Protein AF-A0A2E3HQP6-F1 (afdb_monomer_lite)

Secondary structure (DSSP, 8-state):
-EEEEETTT-PBEEEE-TTSPEEE-TT--BSSHHHHHHHHHHHHHHTT--TTSTT-HHHHEEEEEHHHIIIII--EEEEE-TTT--EEEEETT--GGG-TTSHHHH--

Foldseek 3Di:
DKFKAFQPQRFGWDAQDPQLDIDGDLPDDDPDPVRVVVRLVSSQVSVPDDPPDCVRSVNGIDMDDPVCSVPPPFDWDWAAQPPPRDIDIDTSSPDQCNDSRHPNVVVD

Sequence (108 aa):
MFYIYENSSTYIIGKPDRNGVARPDHSQSYKTMSSAKAGLTRIAKASGLLQTDPNYPLYRYSICEAEKFHNNIEKSVKKKNIMNGKEFMEKVNTPYYCSPSSETYWSM

pLDDT: mean 92.9, std 3.97, range [65.62, 97.38]

Structure (mmCIF, N/CA/C/O backbone):
data_AF-A0A2E3HQP6-F1
#
_entry.id   AF-A0A2E3HQP6-F1
#
loop_
_atom_site.group_PDB
_atom_site.id
_atom_site.type_symbol
_atom_site.label_atom_id
_atom_site.label_alt_id
_atom_site.label_comp_id
_atom_site.label_asym_id
_atom_site.label_entity_id
_atom_site.label_seq_id
_atom_site.pdbx_PDB_ins_code
_atom_site.Cartn_x
_atom_site.Cartn_y
_atom_site.Cartn_z
_atom_site.occupancy
_atom_site.B_iso_or_equiv
_atom_site.auth_seq_id
_atom_site.auth_comp_id
_atom_site.auth_asym_id
_atom_site.auth_atom_id
_atom_site.pdbx_PDB_model_num
ATOM 1 N N . MET A 1 1 ? 13.865 -4.566 3.014 1.00 93.25 1 MET A N 1
ATOM 2 C CA . MET A 1 1 ? 12.615 -4.956 2.320 1.00 93.25 1 MET A CA 1
ATOM 3 C C . MET A 1 1 ? 12.019 -3.707 1.682 1.00 93.25 1 MET A C 1
ATOM 5 O O . MET A 1 1 ? 12.228 -2.625 2.217 1.00 93.25 1 MET A O 1
ATOM 9 N N . PHE A 1 2 ? 11.310 -3.844 0.567 1.00 96.94 2 PHE A N 1
ATOM 10 C CA . PHE A 1 2 ? 10.739 -2.758 -0.223 1.00 96.94 2 PHE A CA 1
ATOM 11 C C . PHE A 1 2 ? 9.252 -3.006 -0.473 1.00 96.94 2 PHE A C 1
ATOM 13 O O . PHE A 1 2 ? 8.851 -4.147 -0.716 1.00 96.94 2 PHE A O 1
ATOM 20 N N . TYR A 1 3 ? 8.472 -1.932 -0.483 1.00 96.88 3 TYR A N 1
ATOM 21 C CA . TYR A 1 3 ? 7.064 -1.936 -0.861 1.00 96.88 3 TYR A CA 1
ATOM 22 C C . TYR A 1 3 ? 6.869 -1.221 -2.188 1.00 96.88 3 TYR A C 1
ATOM 24 O O . TYR A 1 3 ? 7.550 -0.236 -2.476 1.00 96.88 3 TYR A O 1
ATOM 32 N N . ILE A 1 4 ? 5.917 -1.717 -2.974 1.00 96.94 4 ILE A N 1
ATOM 33 C CA . ILE A 1 4 ? 5.274 -0.939 -4.030 1.00 96.94 4 ILE A CA 1
ATOM 34 C C . ILE A 1 4 ? 4.007 -0.381 -3.396 1.00 96.94 4 ILE A C 1
ATOM 36 O O . ILE A 1 4 ? 3.228 -1.153 -2.845 1.00 96.94 4 ILE A O 1
ATOM 40 N N . TYR A 1 5 ? 3.808 0.929 -3.443 1.00 96.44 5 TYR A N 1
ATOM 41 C CA . TYR A 1 5 ? 2.640 1.568 -2.843 1.00 96.44 5 TYR A CA 1
ATOM 42 C C . TYR A 1 5 ? 2.025 2.593 -3.790 1.00 96.44 5 TYR A C 1
ATOM 44 O O . TYR A 1 5 ? 2.684 3.102 -4.696 1.00 96.44 5 TYR A O 1
ATOM 52 N N . GLU A 1 6 ? 0.750 2.895 -3.582 1.00 95.88 6 GLU A N 1
ATOM 53 C CA . GLU A 1 6 ? 0.036 3.933 -4.322 1.00 95.88 6 GLU A CA 1
ATOM 54 C C . GLU A 1 6 ? 0.316 5.330 -3.769 1.00 95.88 6 GLU A C 1
ATOM 56 O O . GLU A 1 6 ? 0.173 5.580 -2.575 1.00 95.88 6 GLU A O 1
ATOM 61 N N . ASN A 1 7 ? 0.667 6.264 -4.656 1.00 94.00 7 ASN A N 1
ATOM 62 C CA . ASN A 1 7 ? 1.083 7.616 -4.280 1.00 94.00 7 ASN A CA 1
ATOM 63 C C . ASN A 1 7 ? -0.015 8.409 -3.550 1.00 94.00 7 ASN A C 1
ATOM 65 O O . ASN A 1 7 ? 0.277 9.179 -2.638 1.00 94.00 7 ASN A O 1
ATOM 69 N N . SER A 1 8 ? -1.281 8.224 -3.932 1.00 92.81 8 SER A N 1
ATOM 70 C CA . SER A 1 8 ? -2.412 8.963 -3.365 1.00 92.81 8 SER A CA 1
ATOM 71 C C . SER A 1 8 ? -2.885 8.389 -2.028 1.00 92.81 8 SER A C 1
ATOM 73 O O . SER A 1 8 ? -3.053 9.136 -1.063 1.00 92.81 8 SER A O 1
ATOM 75 N N . SER A 1 9 ? -3.106 7.079 -1.946 1.00 92.56 9 SER A N 1
ATOM 76 C CA . SER A 1 9 ? -3.704 6.413 -0.782 1.00 92.56 9 SER A CA 1
ATOM 77 C C . SER A 1 9 ? -2.676 5.876 0.213 1.00 92.56 9 SER A C 1
ATOM 79 O O . SER A 1 9 ? -2.997 5.701 1.385 1.00 92.56 9 SER A O 1
ATOM 81 N N . THR A 1 10 ? -1.437 5.646 -0.229 1.00 95.81 10 THR A N 1
ATOM 82 C CA . THR A 1 10 ? -0.383 4.924 0.501 1.00 95.81 10 THR A CA 1
ATOM 83 C C . THR A 1 10 ? -0.733 3.470 0.827 1.00 95.81 10 THR A C 1
ATOM 85 O O . THR A 1 10 ? -0.152 2.883 1.735 1.00 95.81 10 THR A O 1
ATOM 88 N N . TYR A 1 11 ? -1.648 2.859 0.066 1.00 96.19 11 TYR A N 1
ATOM 89 C CA . TYR A 1 11 ? -1.853 1.414 0.128 1.00 96.19 11 TYR A CA 1
ATOM 90 C C . TYR A 1 11 ? -0.651 0.667 -0.446 1.00 96.19 11 TYR A C 1
ATOM 92 O O . TYR A 1 11 ? -0.176 1.006 -1.532 1.00 96.19 11 TYR A O 1
ATOM 100 N N . ILE A 1 12 ? -0.195 -0.371 0.254 1.00 96.62 12 ILE A N 1
ATOM 101 C CA . ILE A 1 12 ? 0.766 -1.341 -0.281 1.00 96.62 12 ILE A CA 1
ATOM 102 C C . ILE A 1 12 ? 0.051 -2.165 -1.353 1.00 96.62 12 ILE A C 1
ATOM 104 O O . ILE A 1 12 ? -1.061 -2.643 -1.142 1.00 96.62 12 ILE A O 1
ATOM 108 N N . ILE A 1 13 ? 0.670 -2.300 -2.523 1.00 96.31 13 ILE A N 1
ATOM 109 C CA . ILE A 1 13 ? 0.073 -2.924 -3.702 1.00 96.31 13 ILE A CA 1
ATOM 110 C C . ILE A 1 13 ? 0.626 -4.333 -3.906 1.00 96.31 13 ILE A C 1
ATOM 112 O O . ILE A 1 13 ? 1.838 -4.563 -3.962 1.00 96.31 13 ILE A O 1
ATOM 116 N N . GLY A 1 14 ? -0.308 -5.267 -4.060 1.00 95.12 14 GLY A N 1
ATOM 117 C CA . GLY A 1 14 ? -0.075 -6.674 -4.322 1.00 95.12 14 GLY A CA 1
ATOM 118 C C . GLY A 1 14 ? 0.380 -6.979 -5.748 1.00 95.12 14 GLY A C 1
ATOM 119 O O . GLY A 1 14 ? 0.604 -6.109 -6.594 1.00 95.12 14 GLY A O 1
ATOM 120 N N . LYS A 1 15 ? 0.507 -8.275 -6.030 1.00 94.12 15 LYS A N 1
ATOM 121 C CA . LYS A 1 15 ? 0.743 -8.772 -7.391 1.00 94.12 15 LYS A CA 1
ATOM 122 C C . LYS A 1 15 ? -0.535 -8.619 -8.233 1.00 94.12 15 LYS A C 1
ATOM 124 O O . LYS A 1 15 ? -1.629 -8.670 -7.672 1.00 94.12 15 LYS A O 1
ATOM 129 N N . PRO A 1 16 ? -0.417 -8.452 -9.562 1.00 93.81 16 PRO A N 1
ATOM 130 C CA . PRO A 1 16 ? -1.586 -8.456 -10.428 1.00 93.81 16 PRO A CA 1
ATOM 131 C C . PRO A 1 16 ? -2.258 -9.834 -10.402 1.00 93.81 16 PRO A C 1
ATOM 133 O O . PRO A 1 16 ? -1.576 -10.863 -10.385 1.00 93.81 16 PRO A O 1
ATOM 136 N N . ASP A 1 17 ? -3.589 -9.842 -10.391 1.00 90.06 17 ASP A N 1
ATOM 137 C CA . ASP A 1 17 ? -4.387 -11.058 -10.525 1.00 90.06 17 ASP A CA 1
ATOM 138 C C . ASP A 1 17 ? -4.393 -11.588 -11.976 1.00 90.06 17 ASP A C 1
ATOM 140 O O . ASP A 1 17 ? -3.756 -11.033 -12.876 1.00 90.06 17 ASP A O 1
ATOM 144 N N . ARG A 1 18 ? -5.130 -12.680 -12.222 1.00 85.00 18 ARG A N 1
ATOM 145 C CA . ARG A 1 18 ? -5.293 -13.263 -13.568 1.00 85.00 18 ARG A CA 1
ATOM 146 C C . ARG A 1 18 ? -5.914 -12.283 -14.575 1.00 85.00 1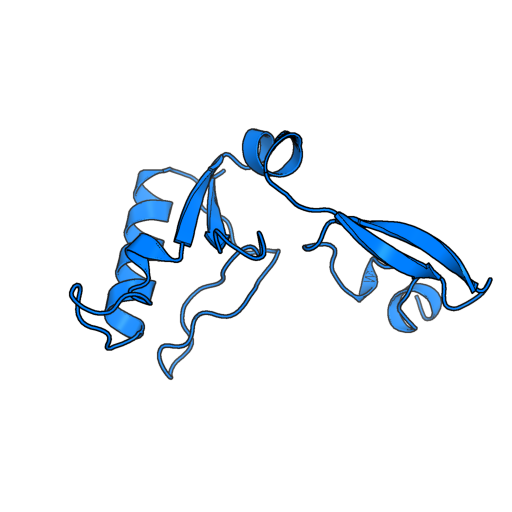8 ARG A C 1
ATOM 148 O O . ARG A 1 18 ? -5.671 -12.424 -15.768 1.00 85.00 18 ARG A O 1
ATOM 155 N N . ASN A 1 19 ? -6.687 -11.311 -14.097 1.00 85.31 19 ASN A N 1
ATOM 156 C CA . ASN A 1 19 ? -7.334 -10.283 -14.909 1.00 85.31 19 ASN A CA 1
ATOM 157 C C . ASN A 1 19 ? -6.449 -9.034 -15.072 1.00 85.31 19 ASN A C 1
ATOM 159 O O . ASN A 1 19 ? -6.881 -8.049 -15.662 1.00 85.31 19 ASN A O 1
ATOM 163 N N . GLY A 1 20 ? -5.224 -9.066 -14.544 1.00 82.94 20 GLY A N 1
ATOM 164 C CA . GLY A 1 20 ? -4.250 -7.989 -14.634 1.00 82.94 20 GLY A CA 1
ATOM 165 C C . GLY A 1 20 ? -4.437 -6.859 -13.619 1.00 82.94 20 GLY A C 1
ATOM 166 O O . GLY A 1 20 ? -3.750 -5.841 -13.697 1.00 82.94 20 GLY A O 1
ATOM 167 N N . VAL A 1 21 ? -5.323 -7.029 -12.635 1.00 87.50 21 VAL A N 1
ATOM 168 C CA . VAL A 1 21 ? -5.632 -6.003 -11.633 1.00 87.50 21 VAL A CA 1
ATOM 169 C C . VAL A 1 21 ? -4.752 -6.190 -10.400 1.00 87.50 21 VAL A C 1
ATOM 171 O O . VAL A 1 21 ? -4.799 -7.227 -9.739 1.00 87.50 21 VAL A O 1
ATOM 174 N N . ALA A 1 22 ? -3.963 -5.170 -10.057 1.00 92.12 22 ALA A N 1
ATOM 175 C CA . ALA A 1 22 ? -3.198 -5.134 -8.813 1.00 92.12 22 ALA A CA 1
ATOM 176 C C . ALA A 1 22 ? -4.044 -4.523 -7.684 1.00 92.12 22 ALA A C 1
ATOM 178 O O . ALA A 1 22 ? -4.467 -3.369 -7.765 1.00 92.12 22 ALA A O 1
ATOM 179 N N . ARG A 1 23 ? -4.308 -5.312 -6.639 1.00 92.62 23 ARG A N 1
ATOM 180 C CA . ARG A 1 23 ? -5.113 -4.910 -5.474 1.00 92.62 23 ARG A CA 1
ATOM 181 C C . ARG A 1 23 ? -4.230 -4.524 -4.283 1.00 92.62 23 ARG A C 1
ATOM 183 O O . ARG A 1 23 ? -3.096 -4.998 -4.216 1.00 92.62 23 ARG A O 1
ATOM 190 N N . PRO A 1 24 ? -4.728 -3.701 -3.342 1.00 94.88 24 PRO A N 1
ATOM 191 C CA . PRO A 1 24 ? -4.058 -3.488 -2.065 1.00 94.88 24 PRO A CA 1
ATOM 192 C C . PRO A 1 24 ? -3.812 -4.808 -1.326 1.00 94.88 24 PRO A C 1
ATOM 194 O O . PRO A 1 24 ? -4.726 -5.616 -1.181 1.00 94.88 24 PRO A O 1
ATOM 197 N N . ASP A 1 25 ? -2.583 -5.012 -0.868 1.00 94.69 25 ASP A N 1
ATOM 198 C CA . ASP A 1 25 ? -2.151 -6.175 -0.095 1.00 94.69 25 ASP A CA 1
ATOM 199 C C . ASP A 1 25 ? -1.047 -5.735 0.872 1.00 94.69 25 ASP A C 1
ATOM 201 O O . ASP A 1 25 ? 0.086 -5.476 0.467 1.00 94.69 25 ASP A O 1
ATOM 205 N N . HIS A 1 26 ? -1.382 -5.654 2.162 1.00 91.62 26 HIS A N 1
ATOM 206 C CA . HIS A 1 26 ? -0.464 -5.202 3.210 1.00 91.62 26 HIS A CA 1
ATOM 207 C C . HIS A 1 26 ? 0.728 -6.151 3.425 1.00 91.62 26 HIS A C 1
ATOM 209 O O . HIS A 1 26 ? 1.714 -5.767 4.051 1.00 91.62 26 HIS A O 1
ATOM 215 N N . SER A 1 27 ? 0.633 -7.401 2.959 1.00 92.38 27 SER A N 1
ATOM 216 C CA . SER A 1 27 ? 1.646 -8.436 3.182 1.00 92.38 27 SER A CA 1
ATOM 217 C C . SER A 1 27 ? 2.705 -8.477 2.079 1.00 92.38 27 SER A C 1
ATO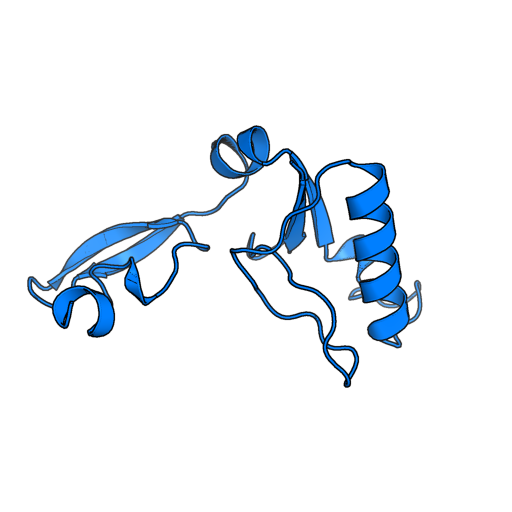M 219 O O . SER A 1 27 ? 3.811 -8.995 2.278 1.00 92.38 27 SER A O 1
ATOM 221 N N . GLN A 1 28 ? 2.394 -7.914 0.908 1.00 95.31 28 GLN A N 1
ATOM 222 C CA . GLN A 1 28 ? 3.261 -8.011 -0.252 1.00 95.31 28 GLN A CA 1
ATOM 223 C C . GLN A 1 28 ? 4.515 -7.158 -0.068 1.00 95.31 28 GLN A C 1
ATOM 225 O O . GLN A 1 28 ? 4.461 -5.936 0.033 1.00 95.31 28 GLN A O 1
ATOM 230 N N . SER A 1 29 ? 5.677 -7.805 -0.113 1.00 96.06 29 SER A N 1
ATOM 231 C CA . SER A 1 29 ? 6.965 -7.139 0.054 1.00 96.06 29 SER A CA 1
ATOM 232 C C . SER A 1 29 ? 8.050 -7.741 -0.840 1.00 96.06 29 SER A C 1
ATOM 234 O O . SER A 1 29 ? 7.928 -8.852 -1.364 1.00 96.06 29 SER A O 1
ATOM 236 N N . TYR A 1 30 ? 9.116 -6.974 -1.062 1.00 96.81 30 TYR A N 1
ATOM 237 C CA . TYR A 1 30 ? 10.221 -7.329 -1.948 1.00 96.81 30 TYR A CA 1
ATOM 238 C C . TYR A 1 30 ? 11.556 -7.239 -1.212 1.00 96.81 30 TYR A C 1
ATOM 240 O O . TYR A 1 30 ? 11.853 -6.245 -0.553 1.00 96.81 30 TYR A O 1
ATOM 248 N N . LYS A 1 31 ? 12.414 -8.255 -1.339 1.00 96.31 31 LYS A N 1
ATOM 249 C CA . LYS A 1 31 ? 13.690 -8.284 -0.604 1.00 96.31 31 LYS A CA 1
ATOM 250 C C . LYS A 1 31 ? 14.649 -7.182 -1.061 1.00 96.31 31 LYS A C 1
ATOM 252 O O . LYS A 1 31 ? 15.308 -6.565 -0.228 1.00 96.31 31 LYS A O 1
ATOM 257 N N . THR A 1 32 ? 14.692 -6.911 -2.367 1.00 97.38 32 THR A N 1
ATOM 258 C CA . THR A 1 32 ? 15.626 -5.959 -2.992 1.00 97.38 32 THR A CA 1
ATOM 259 C C . THR A 1 32 ? 14.907 -4.942 -3.878 1.00 97.38 32 THR A C 1
ATOM 261 O O . THR A 1 32 ? 13.848 -5.237 -4.440 1.00 97.38 32 THR A O 1
ATOM 264 N N . MET A 1 33 ? 15.522 -3.773 -4.085 1.00 96.50 33 MET A N 1
ATOM 265 C CA . MET A 1 33 ? 14.994 -2.738 -4.983 1.00 96.50 33 MET A CA 1
ATOM 266 C C . MET A 1 33 ? 14.791 -3.269 -6.410 1.00 96.50 33 MET A C 1
ATOM 268 O O . MET A 1 33 ? 13.774 -2.987 -7.041 1.00 96.50 33 MET A O 1
ATOM 272 N N . SER A 1 34 ? 15.720 -4.090 -6.910 1.00 96.81 34 SER A N 1
ATOM 273 C CA . SER A 1 34 ? 15.621 -4.705 -8.239 1.00 96.81 34 SER A CA 1
ATOM 274 C C . SER A 1 34 ? 14.396 -5.612 -8.361 1.00 96.81 34 SER A C 1
ATOM 276 O O . SER A 1 34 ? 13.681 -5.553 -9.361 1.00 96.81 34 SER A O 1
ATOM 278 N N . SER A 1 35 ? 14.096 -6.402 -7.322 1.00 96.56 35 SER A N 1
ATOM 279 C CA . SER A 1 35 ? 12.896 -7.245 -7.307 1.00 96.56 35 SER A CA 1
ATOM 280 C C . SER A 1 35 ? 11.600 -6.425 -7.266 1.00 96.56 35 SER A C 1
ATOM 282 O O . SER A 1 35 ? 10.643 -6.777 -7.956 1.00 96.56 35 SER A O 1
ATOM 284 N N . ALA A 1 36 ? 11.590 -5.293 -6.554 1.00 96.62 36 ALA A N 1
ATOM 285 C CA . ALA A 1 36 ? 10.454 -4.373 -6.534 1.00 96.62 36 ALA A CA 1
ATOM 286 C C . ALA A 1 36 ? 10.228 -3.704 -7.902 1.00 96.62 36 ALA A C 1
ATOM 288 O O . ALA A 1 36 ? 9.102 -3.679 -8.393 1.00 96.62 36 ALA A O 1
ATOM 289 N N . LYS A 1 37 ? 11.293 -3.243 -8.577 1.00 96.50 37 LYS A N 1
ATOM 290 C CA . LYS A 1 37 ? 11.209 -2.685 -9.944 1.00 96.50 37 LYS A CA 1
ATOM 291 C C . LYS A 1 37 ? 10.644 -3.701 -10.940 1.00 96.50 37 LYS A C 1
ATOM 293 O O . LYS A 1 37 ? 9.785 -3.365 -11.758 1.00 96.50 37 LYS A O 1
ATOM 298 N N . ALA A 1 38 ? 11.083 -4.957 -10.846 1.00 96.25 38 ALA A N 1
ATOM 299 C CA . ALA A 1 38 ? 10.535 -6.041 -11.656 1.00 96.25 38 ALA A CA 1
ATOM 300 C C . ALA A 1 38 ? 9.049 -6.298 -11.344 1.00 96.25 38 ALA A C 1
ATOM 302 O O . ALA A 1 38 ? 8.257 -6.497 -12.264 1.00 96.25 38 ALA A O 1
ATOM 303 N N . GLY A 1 39 ? 8.654 -6.247 -10.067 1.00 95.62 39 GLY A N 1
ATOM 304 C CA . GLY A 1 39 ? 7.253 -6.316 -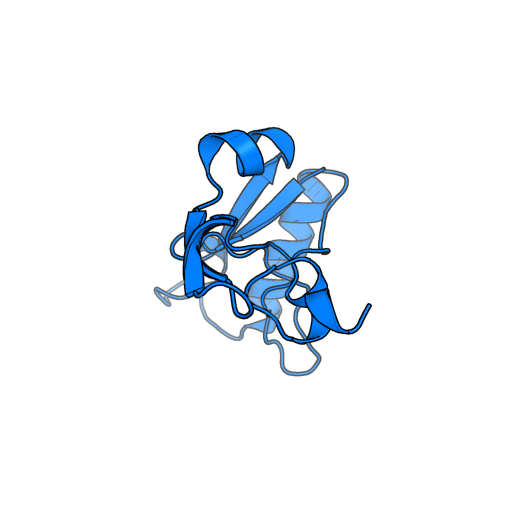9.641 1.00 95.62 39 GLY A CA 1
ATOM 305 C C . GLY A 1 39 ? 6.395 -5.211 -10.259 1.00 95.62 39 GLY A C 1
ATOM 306 O O . GLY A 1 39 ? 5.380 -5.507 -10.884 1.00 95.62 39 GLY A O 1
ATOM 307 N N . LEU A 1 40 ? 6.851 -3.958 -10.188 1.00 95.56 40 LEU A N 1
ATOM 308 C CA . LEU A 1 40 ? 6.159 -2.811 -10.785 1.00 95.56 40 LEU A CA 1
ATOM 309 C C . LEU A 1 40 ? 6.027 -2.949 -12.307 1.00 95.56 40 LEU A C 1
ATOM 311 O O . LEU A 1 40 ? 4.973 -2.674 -12.872 1.00 95.56 40 LEU A O 1
ATOM 315 N N . THR A 1 41 ? 7.065 -3.461 -12.970 1.00 94.75 41 THR A N 1
ATOM 316 C CA . THR A 1 41 ? 7.027 -3.734 -14.415 1.00 94.75 41 THR A CA 1
ATOM 317 C C . THR A 1 41 ? 5.973 -4.789 -14.766 1.00 94.75 41 THR A C 1
ATOM 319 O O . THR A 1 41 ? 5.310 -4.677 -15.795 1.00 94.75 41 THR A O 1
ATOM 322 N N . ARG A 1 42 ? 5.781 -5.814 -13.922 1.00 94.12 42 ARG A N 1
ATOM 323 C CA . ARG A 1 42 ? 4.711 -6.807 -14.120 1.00 94.12 42 ARG A CA 1
ATOM 324 C C . ARG A 1 42 ? 3.332 -6.179 -13.963 1.00 94.12 42 ARG A C 1
ATOM 326 O O . ARG A 1 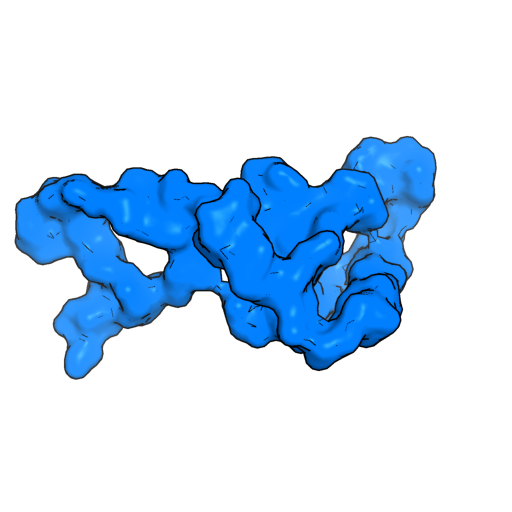42 ? 2.471 -6.470 -14.779 1.00 94.12 42 ARG A O 1
ATOM 333 N N . ILE A 1 43 ? 3.147 -5.299 -12.976 1.00 94.06 43 ILE A N 1
ATOM 334 C CA . ILE A 1 43 ? 1.892 -4.555 -12.788 1.00 94.06 43 ILE A CA 1
ATOM 335 C C . ILE A 1 43 ? 1.596 -3.687 -14.021 1.00 94.06 43 ILE A C 1
ATOM 337 O O . ILE A 1 43 ? 0.489 -3.729 -14.539 1.00 94.06 43 ILE A O 1
ATOM 341 N N . ALA A 1 44 ? 2.595 -2.969 -14.542 1.00 92.88 44 ALA A N 1
ATOM 342 C CA . ALA A 1 44 ? 2.458 -2.154 -15.751 1.00 92.88 44 ALA A CA 1
ATOM 343 C C . ALA A 1 44 ? 2.086 -2.957 -17.003 1.00 92.88 44 ALA A C 1
ATOM 345 O O . ALA A 1 44 ? 1.233 -2.542 -17.777 1.00 92.88 44 ALA A O 1
ATOM 346 N N . LYS A 1 45 ? 2.697 -4.130 -17.200 1.00 92.06 45 LYS A N 1
ATOM 347 C CA . LYS A 1 45 ? 2.340 -5.017 -18.320 1.00 92.06 45 LYS A CA 1
ATOM 348 C C . LYS A 1 45 ? 0.938 -5.599 -18.166 1.00 92.06 45 LYS A C 1
ATOM 350 O O . LYS A 1 45 ? 0.231 -5.763 -19.152 1.00 92.06 45 LYS A O 1
ATOM 355 N N . ALA A 1 46 ? 0.562 -5.921 -16.934 1.00 91.38 46 ALA A N 1
ATOM 356 C CA . ALA A 1 46 ? -0.726 -6.505 -16.604 1.00 91.38 46 ALA A CA 1
ATOM 357 C C . ALA A 1 46 ? -1.882 -5.500 -16.726 1.00 91.38 46 ALA A C 1
ATOM 359 O O . ALA A 1 46 ? -2.991 -5.905 -17.053 1.00 91.38 46 ALA A O 1
ATOM 360 N N . SER A 1 47 ? -1.630 -4.203 -16.509 1.00 88.38 47 SER A N 1
ATOM 361 C CA . SER A 1 47 ? -2.685 -3.185 -16.522 1.00 88.38 47 SER A CA 1
ATOM 362 C C . SER A 1 47 ? -3.264 -2.898 -17.908 1.00 88.38 47 SER A C 1
ATOM 364 O O . SER A 1 47 ? -4.316 -2.275 -17.986 1.00 88.38 47 SER A O 1
ATOM 366 N N . GLY A 1 48 ? -2.577 -3.285 -18.991 1.00 87.56 48 GLY A N 1
ATOM 367 C CA . GLY A 1 48 ? -3.030 -3.030 -20.366 1.00 87.56 48 GLY A CA 1
ATOM 368 C C . GLY A 1 48 ? -3.095 -1.545 -20.751 1.00 87.56 48 GLY A C 1
ATOM 369 O O . GLY A 1 48 ? -3.722 -1.205 -21.749 1.00 87.56 48 GLY A O 1
ATOM 370 N N . LEU A 1 49 ? -2.462 -0.668 -19.965 1.00 89.12 49 LEU A N 1
ATOM 371 C CA . LEU A 1 49 ? -2.424 0.780 -20.188 1.00 89.12 49 LEU A CA 1
ATOM 372 C C . LEU A 1 49 ? -1.162 1.160 -20.960 1.00 89.12 49 LEU A C 1
ATOM 374 O O . LEU A 1 49 ? -0.110 0.537 -20.786 1.00 89.12 49 LEU A O 1
ATOM 378 N N . LEU A 1 50 ? -1.247 2.211 -21.771 1.00 89.44 50 LEU A N 1
ATOM 379 C CA . LEU A 1 50 ? -0.085 2.792 -22.425 1.00 89.44 50 LEU A CA 1
ATOM 380 C C . LEU A 1 50 ? 0.612 3.774 -21.479 1.00 89.44 50 LEU A C 1
ATOM 382 O O . LEU A 1 50 ? 0.027 4.307 -20.541 1.00 89.44 50 LEU A O 1
ATOM 386 N N . GLN A 1 51 ? 1.886 4.059 -21.746 1.00 89.25 51 GLN A N 1
ATOM 387 C CA . GLN A 1 51 ? 2.641 5.063 -20.982 1.00 89.25 51 GLN A CA 1
ATOM 388 C C . GLN A 1 51 ? 2.086 6.482 -21.151 1.00 89.25 51 GLN A C 1
ATOM 390 O O . GLN A 1 51 ? 2.407 7.362 -20.367 1.00 89.25 51 GLN A O 1
ATOM 395 N N . THR A 1 52 ? 1.267 6.719 -22.172 1.00 90.06 52 THR A N 1
ATOM 396 C CA . THR A 1 52 ? 0.585 7.997 -22.392 1.00 90.06 52 THR A CA 1
ATOM 397 C C . THR A 1 52 ? -0.588 8.209 -21.439 1.00 90.06 52 THR A C 1
ATOM 399 O O . THR A 1 52 ? -1.049 9.338 -21.290 1.00 90.06 52 THR A O 1
ATOM 402 N N . ASP A 1 53 ? -1.086 7.145 -20.802 1.00 90.38 53 ASP A N 1
ATOM 403 C CA . ASP A 1 53 ? -2.204 7.237 -19.876 1.00 90.38 53 ASP A CA 1
ATOM 404 C C . ASP A 1 53 ? -1.765 7.868 -18.543 1.00 90.38 53 ASP A C 1
ATOM 406 O O . ASP A 1 53 ? -0.813 7.393 -17.916 1.00 90.38 53 ASP A O 1
ATOM 410 N N . PRO A 1 54 ? -2.501 8.864 -18.016 1.00 89.12 54 PRO A N 1
ATOM 411 C CA . PRO A 1 54 ? -2.198 9.462 -16.711 1.00 89.12 54 PRO A CA 1
ATOM 412 C C . PRO A 1 54 ? -2.205 8.450 -15.555 1.00 89.12 54 PRO A C 1
ATOM 414 O O . PRO A 1 54 ? -1.511 8.622 -14.557 1.00 89.12 54 PRO A O 1
ATOM 417 N N . ASN A 1 55 ? -2.983 7.373 -15.701 1.00 88.25 55 ASN A N 1
ATOM 418 C CA . ASN A 1 55 ? -3.126 6.309 -14.708 1.00 88.25 55 ASN A CA 1
ATOM 419 C C . ASN A 1 55 ? -2.124 5.160 -14.891 1.00 88.25 55 ASN A C 1
ATOM 421 O O . ASN A 1 55 ? -2.264 4.121 -14.239 1.00 88.25 55 ASN A O 1
ATOM 425 N N . TYR A 1 56 ? -1.131 5.315 -15.772 1.00 91.62 56 TYR A N 1
ATOM 426 C CA . TYR A 1 56 ? -0.137 4.280 -16.011 1.00 91.62 56 TYR A CA 1
ATOM 427 C C . TYR A 1 56 ? 0.591 3.897 -14.701 1.00 91.62 56 TYR A C 1
ATOM 429 O O . TYR A 1 56 ? 1.007 4.783 -13.942 1.00 91.62 56 TYR A O 1
ATOM 437 N N . PRO A 1 57 ? 0.776 2.593 -14.397 1.00 91.75 57 PRO A N 1
ATOM 438 C CA . PRO A 1 57 ? 1.258 2.148 -13.087 1.00 91.75 57 PRO A CA 1
ATOM 439 C C . PRO A 1 57 ? 2.588 2.742 -12.618 1.00 91.75 57 PRO A C 1
ATOM 441 O O . PRO A 1 57 ? 2.778 2.898 -11.416 1.00 91.75 57 PRO A O 1
ATOM 444 N N . LEU A 1 58 ? 3.496 3.114 -13.528 1.00 91.75 58 LEU A N 1
ATOM 445 C CA . LEU A 1 58 ? 4.765 3.752 -13.149 1.00 91.75 58 LEU A CA 1
ATOM 446 C C . LEU A 1 58 ? 4.594 5.176 -12.592 1.00 91.75 58 LEU A C 1
ATOM 448 O O . LEU A 1 58 ? 5.486 5.650 -11.898 1.00 91.75 58 LEU A O 1
ATOM 452 N N . TYR A 1 59 ? 3.484 5.854 -12.892 1.00 93.00 59 TYR A N 1
ATOM 453 C CA . TYR A 1 59 ? 3.172 7.182 -12.347 1.00 93.00 59 TYR A CA 1
ATOM 454 C C . TYR A 1 59 ? 2.307 7.092 -11.092 1.00 93.00 59 TYR A C 1
ATOM 456 O O . TYR A 1 59 ? 2.431 7.900 -10.170 1.00 93.00 59 TYR A O 1
ATOM 464 N N . ARG A 1 60 ? 1.427 6.089 -11.043 1.00 93.25 60 ARG A N 1
ATOM 465 C CA . ARG A 1 60 ? 0.512 5.860 -9.923 1.00 93.25 60 ARG A CA 1
ATOM 466 C C . ARG A 1 60 ? 1.208 5.264 -8.699 1.00 93.25 60 ARG A C 1
ATOM 468 O O . ARG A 1 60 ? 0.836 5.589 -7.568 1.00 93.25 60 ARG A O 1
ATOM 475 N N . TYR A 1 61 ? 2.190 4.393 -8.922 1.00 95.56 61 TYR A N 1
ATOM 476 C CA . TYR A 1 61 ? 2.872 3.653 -7.866 1.00 95.56 61 TYR A CA 1
ATOM 477 C C . TYR A 1 61 ? 4.332 4.069 -7.717 1.00 95.56 61 TYR A C 1
ATOM 479 O O . TYR A 1 61 ? 5.013 4.373 -8.693 1.00 95.56 61 TYR A O 1
ATOM 487 N N . SER A 1 62 ? 4.825 3.997 -6.484 1.00 96.19 62 SER A N 1
ATOM 488 C CA . SER A 1 62 ? 6.225 4.245 -6.138 1.00 96.19 62 SER A CA 1
ATOM 489 C C . SER A 1 62 ? 6.803 3.093 -5.327 1.00 96.19 62 SER A C 1
ATOM 491 O O . SER A 1 62 ? 6.081 2.246 -4.801 1.00 96.19 62 SER A O 1
ATOM 493 N N . ILE A 1 63 ? 8.133 3.059 -5.232 1.00 96.88 63 ILE A N 1
ATOM 494 C CA . ILE A 1 63 ? 8.876 2.053 -4.470 1.00 96.88 63 ILE A CA 1
ATOM 495 C C . ILE A 1 63 ? 9.587 2.741 -3.308 1.00 96.88 63 ILE A C 1
ATOM 497 O O . ILE A 1 63 ? 10.290 3.728 -3.515 1.00 96.88 63 ILE A O 1
ATOM 501 N N . CYS A 1 64 ? 9.451 2.199 -2.099 1.00 96.88 64 CYS A N 1
ATOM 502 C CA . CYS A 1 64 ? 10.185 2.674 -0.927 1.00 96.88 64 CYS A CA 1
ATOM 503 C C . CYS A 1 64 ? 10.643 1.510 -0.042 1.00 96.88 64 CYS A C 1
ATOM 505 O O . CYS A 1 64 ? 10.106 0.405 -0.118 1.00 96.88 64 CYS A O 1
ATOM 507 N N . GLU A 1 65 ? 11.651 1.760 0.788 1.00 96.88 65 GLU A N 1
ATOM 508 C CA . GLU A 1 65 ? 12.068 0.849 1.851 1.00 96.88 65 GLU A CA 1
ATOM 509 C C . GLU A 1 65 ? 11.011 0.781 2.953 1.00 96.88 65 GLU A C 1
ATOM 511 O O . GLU A 1 65 ? 10.368 1.781 3.267 1.00 96.88 65 GLU A O 1
ATOM 516 N N . ALA A 1 66 ? 10.857 -0.396 3.560 1.00 94.56 66 ALA A N 1
ATOM 517 C CA . ALA A 1 66 ? 9.818 -0.648 4.555 1.00 94.56 66 ALA A CA 1
ATOM 518 C C . ALA A 1 66 ? 9.883 0.315 5.752 1.00 94.56 66 ALA A C 1
ATOM 520 O O . ALA A 1 66 ? 8.875 0.904 6.126 1.00 94.56 66 ALA A O 1
ATOM 521 N N . GLU A 1 67 ? 11.072 0.525 6.315 1.00 94.81 67 GLU A N 1
ATOM 522 C CA . GLU A 1 67 ? 11.253 1.396 7.479 1.00 94.81 67 GLU A CA 1
ATOM 523 C C . GLU A 1 67 ? 10.908 2.856 7.156 1.00 94.81 67 GLU A C 1
ATOM 525 O O . GLU A 1 67 ? 10.104 3.492 7.838 1.00 94.81 67 GLU A O 1
ATOM 530 N N . LYS A 1 68 ? 11.439 3.374 6.043 1.00 95.38 68 LYS A N 1
ATOM 531 C CA . LYS A 1 68 ? 11.144 4.735 5.586 1.00 95.38 68 LYS A CA 1
ATOM 532 C C . LYS A 1 68 ? 9.661 4.926 5.266 1.00 95.38 68 LYS A C 1
ATOM 534 O O . LYS A 1 68 ? 9.120 5.999 5.543 1.00 95.38 68 LYS A O 1
ATOM 539 N N . PHE A 1 69 ? 9.019 3.905 4.703 1.00 95.75 69 PHE A N 1
ATOM 540 C CA . PHE A 1 69 ? 7.604 3.927 4.366 1.00 95.75 69 PHE A CA 1
ATOM 541 C C . PHE A 1 69 ? 6.726 4.081 5.614 1.00 95.75 69 PHE A C 1
ATOM 543 O O . PHE A 1 69 ? 5.960 5.040 5.687 1.00 95.75 69 PHE A O 1
ATOM 550 N N . HIS A 1 70 ? 6.885 3.214 6.617 1.00 93.62 70 HIS A N 1
ATOM 551 C CA . HIS A 1 70 ? 6.059 3.250 7.832 1.00 93.62 70 HIS A CA 1
ATOM 552 C C . HIS A 1 70 ? 6.277 4.516 8.677 1.00 93.62 70 HIS A C 1
ATOM 554 O O . HIS A 1 70 ? 5.329 5.026 9.286 1.00 93.62 70 HIS A O 1
ATOM 560 N N . ASN A 1 71 ? 7.503 5.051 8.669 1.00 93.69 71 ASN A N 1
ATOM 561 C CA . ASN A 1 71 ? 7.866 6.228 9.458 1.00 93.69 71 ASN A CA 1
ATOM 562 C C . ASN A 1 71 ? 7.389 7.546 8.831 1.00 93.69 71 ASN A C 1
ATOM 564 O O . ASN A 1 71 ? 6.883 8.404 9.547 1.00 93.69 71 ASN A O 1
ATOM 568 N N . ASN A 1 72 ? 7.541 7.719 7.511 1.00 93.06 72 ASN A N 1
ATOM 569 C CA . ASN A 1 72 ? 7.400 9.040 6.877 1.00 93.06 72 ASN A CA 1
ATOM 570 C C . ASN A 1 72 ? 6.303 9.133 5.811 1.00 93.06 72 ASN A C 1
ATOM 572 O O . ASN A 1 72 ? 5.895 10.239 5.466 1.00 93.06 72 ASN A O 1
ATOM 576 N N . ILE A 1 73 ? 5.877 8.009 5.231 1.00 94.19 73 ILE A N 1
ATOM 577 C CA . ILE A 1 73 ? 5.009 8.007 4.042 1.00 94.19 73 ILE A CA 1
ATOM 578 C C . ILE A 1 73 ? 3.615 7.495 4.385 1.00 94.19 73 ILE A C 1
ATOM 580 O O . ILE A 1 73 ? 2.625 8.061 3.932 1.00 94.19 73 ILE A O 1
ATOM 584 N N . GLU A 1 74 ? 3.531 6.423 5.169 1.00 94.31 74 GLU A N 1
ATOM 585 C CA . GLU A 1 74 ? 2.281 5.735 5.451 1.00 94.31 74 GLU A CA 1
ATOM 586 C C . GLU A 1 74 ? 1.279 6.635 6.180 1.00 94.31 74 GLU A C 1
ATOM 588 O O . GLU A 1 74 ? 1.510 7.086 7.310 1.00 94.31 74 GLU A O 1
ATOM 593 N N . LYS A 1 75 ? 0.128 6.849 5.536 1.00 94.81 75 LYS A N 1
ATOM 594 C CA . LYS A 1 75 ? -0.957 7.650 6.093 1.00 94.81 75 LYS A CA 1
ATOM 595 C C . LYS A 1 75 ? -1.637 6.933 7.254 1.00 94.81 75 LYS A C 1
ATOM 597 O O . LYS A 1 75 ? -1.711 5.704 7.320 1.00 94.81 75 LYS A O 1
ATOM 602 N N . SER A 1 76 ? -2.206 7.745 8.135 1.00 94.12 76 SER A N 1
ATOM 603 C CA . SER A 1 76 ? -3.087 7.293 9.204 1.00 94.12 76 SER A CA 1
ATOM 604 C C . SER A 1 76 ? -4.516 7.752 8.923 1.00 94.12 76 SER A C 1
ATOM 606 O O . SER A 1 76 ? -4.735 8.861 8.437 1.00 94.12 76 SER A O 1
ATOM 608 N N . VAL A 1 77 ? -5.488 6.908 9.246 1.00 93.56 77 VAL A N 1
ATOM 609 C CA . VAL A 1 77 ? -6.922 7.161 9.106 1.00 93.56 77 VAL A CA 1
ATOM 610 C C . VAL A 1 77 ? -7.557 7.160 10.486 1.00 93.56 77 VAL A C 1
ATOM 612 O O . VAL A 1 77 ? -7.220 6.345 11.347 1.00 93.56 77 VAL A O 1
ATOM 615 N N . LYS A 1 78 ? -8.494 8.085 10.687 1.00 95.00 78 LYS A N 1
ATOM 616 C CA . LYS A 1 78 ? -9.321 8.135 11.886 1.00 95.00 78 LYS A CA 1
ATOM 617 C C . LYS A 1 78 ? -10.426 7.090 11.766 1.00 95.00 78 LYS A C 1
ATOM 619 O O . LYS A 1 78 ? -11.213 7.129 10.822 1.00 95.00 78 LYS A O 1
ATOM 624 N N . LYS A 1 79 ? -10.481 6.159 12.710 1.00 93.50 79 LYS A N 1
ATOM 625 C CA . LYS A 1 79 ? -11.507 5.116 12.796 1.00 93.50 79 LYS A CA 1
ATOM 626 C C . LYS A 1 79 ? -12.200 5.166 14.148 1.00 93.50 79 LYS A C 1
ATOM 628 O O . LYS A 1 79 ? -11.712 5.785 15.089 1.00 93.50 79 LYS A O 1
ATOM 633 N N . LYS A 1 80 ? -13.354 4.512 14.238 1.00 94.69 80 LYS A N 1
ATOM 634 C CA . LYS A 1 80 ? -14.145 4.398 15.462 1.00 94.69 80 LYS A CA 1
ATOM 635 C C . LYS A 1 80 ? -14.075 2.961 15.960 1.00 94.69 80 LYS A C 1
ATOM 637 O O . LYS A 1 80 ? -14.279 2.033 15.185 1.00 94.69 80 LYS A O 1
ATOM 642 N N . ASN A 1 81 ? -13.754 2.780 17.233 1.00 92.38 81 ASN A N 1
ATOM 643 C CA . ASN A 1 81 ? -13.765 1.472 17.873 1.00 92.38 81 ASN A CA 1
ATOM 644 C C . ASN A 1 81 ? -15.218 1.004 18.017 1.00 92.38 81 ASN A C 1
ATOM 646 O O . ASN A 1 81 ? -16.082 1.778 18.434 1.00 92.38 81 ASN A O 1
ATOM 650 N N . ILE A 1 82 ? -15.483 -0.246 17.641 1.00 92.06 82 ILE A N 1
ATOM 651 C CA . ILE A 1 82 ? -16.847 -0.779 17.564 1.00 92.06 82 ILE A CA 1
ATOM 652 C C . ILE A 1 82 ? -17.476 -0.994 18.950 1.00 92.06 82 ILE A C 1
ATOM 654 O O . ILE A 1 82 ? -18.679 -0.812 19.101 1.00 92.06 82 ILE A O 1
ATOM 658 N N . MET A 1 83 ? -16.670 -1.289 19.977 1.00 89.31 83 MET A N 1
ATOM 659 C CA . MET A 1 83 ? -17.155 -1.632 21.320 1.00 89.31 83 MET A CA 1
ATOM 660 C C . MET A 1 83 ? -17.437 -0.411 22.189 1.00 89.31 83 MET A C 1
ATOM 662 O O . MET A 1 83 ? -18.427 -0.367 22.911 1.00 89.31 83 MET A O 1
ATOM 666 N N . ASN A 1 84 ? -16.548 0.582 22.158 1.00 90.56 84 ASN A N 1
ATOM 667 C CA . ASN A 1 84 ? -16.654 1.760 23.026 1.00 90.56 84 ASN A CA 1
ATOM 668 C C . ASN A 1 84 ? -17.017 3.044 22.267 1.00 90.56 84 ASN A C 1
ATOM 670 O O . ASN A 1 84 ? -17.189 4.093 22.884 1.00 90.56 84 ASN A O 1
ATOM 674 N N . GLY A 1 85 ? -17.092 2.989 20.935 1.00 90.88 85 GLY A N 1
ATOM 675 C CA . GLY A 1 85 ? -17.406 4.134 20.089 1.00 90.88 85 GLY A CA 1
ATOM 676 C C . GLY A 1 85 ? -16.360 5.252 20.093 1.00 90.88 85 GLY A C 1
ATOM 677 O O . GLY A 1 85 ? -16.622 6.311 19.524 1.00 90.88 85 GLY A O 1
ATOM 678 N N . LYS A 1 86 ? -15.192 5.058 20.715 1.00 93.75 86 LYS A N 1
ATOM 679 C CA . LYS A 1 86 ? -14.127 6.065 20.757 1.00 93.75 86 LYS A CA 1
ATOM 680 C C . LYS A 1 86 ? -13.391 6.113 19.427 1.00 93.75 86 LYS A C 1
ATOM 682 O O . LYS A 1 86 ? -13.153 5.086 18.791 1.00 93.75 86 LYS A O 1
ATOM 687 N N . GLU A 1 87 ? -13.013 7.314 19.018 1.00 95.94 87 GLU A N 1
ATOM 688 C CA . GLU A 1 87 ? -12.205 7.508 17.823 1.00 95.94 87 GLU A CA 1
ATOM 689 C C . GLU A 1 87 ? -10.724 7.275 18.131 1.00 95.94 87 GLU A C 1
ATOM 691 O O . GLU A 1 87 ? -10.224 7.660 19.187 1.00 95.94 87 GLU A O 1
ATOM 696 N N . PHE A 1 88 ? -10.018 6.659 17.192 1.00 94.12 88 PHE A N 1
ATOM 697 C CA . PHE A 1 88 ? -8.584 6.422 17.266 1.00 94.12 88 PHE A CA 1
ATOM 698 C C . PHE A 1 88 ? -7.955 6.564 15.880 1.00 94.12 88 PHE A C 1
ATOM 700 O O . PHE A 1 88 ? -8.643 6.536 14.858 1.00 94.12 88 PHE A O 1
ATOM 707 N N . MET A 1 89 ? -6.638 6.747 15.850 1.00 94.81 89 MET A N 1
ATOM 708 C CA . MET A 1 89 ? -5.869 6.811 14.611 1.00 94.81 89 MET A CA 1
ATOM 709 C C . MET A 1 89 ? -5.215 5.458 14.352 1.00 94.81 89 MET A C 1
ATOM 711 O O . MET A 1 89 ? -4.573 4.899 15.238 1.00 94.81 89 MET A O 1
ATOM 715 N N . GLU A 1 90 ? -5.352 4.955 13.132 1.00 93.81 90 GLU A N 1
ATOM 716 C CA . GLU A 1 90 ? -4.766 3.692 12.687 1.00 93.81 90 GLU A CA 1
ATOM 717 C C . GLU A 1 90 ? -4.054 3.883 11.350 1.00 93.81 90 GLU A C 1
ATOM 719 O O . GLU A 1 90 ? -4.434 4.742 10.557 1.00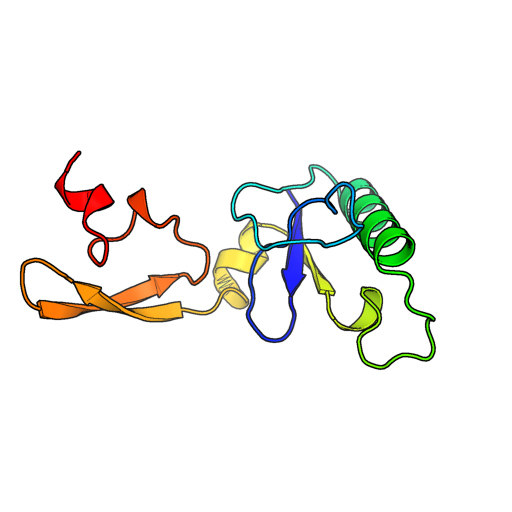 93.81 90 GLU A O 1
ATOM 724 N N . LYS A 1 91 ? -3.020 3.087 11.076 1.00 94.62 91 LYS A N 1
ATOM 725 C CA . LYS A 1 91 ? -2.366 3.073 9.766 1.00 94.62 91 LYS A CA 1
ATOM 726 C C . LYS A 1 91 ? -3.305 2.532 8.688 1.00 94.62 91 LYS A C 1
ATOM 728 O O . LYS A 1 91 ? -4.094 1.621 8.923 1.00 94.62 91 LYS A O 1
ATOM 733 N N . VAL A 1 92 ? -3.197 3.085 7.482 1.00 94.00 92 VAL A N 1
ATOM 734 C CA . VAL A 1 92 ? -4.030 2.692 6.332 1.00 94.00 92 VAL A CA 1
ATOM 735 C C . VAL A 1 92 ? -3.899 1.201 5.995 1.00 94.00 92 VAL A C 1
ATOM 737 O O . VAL A 1 92 ? -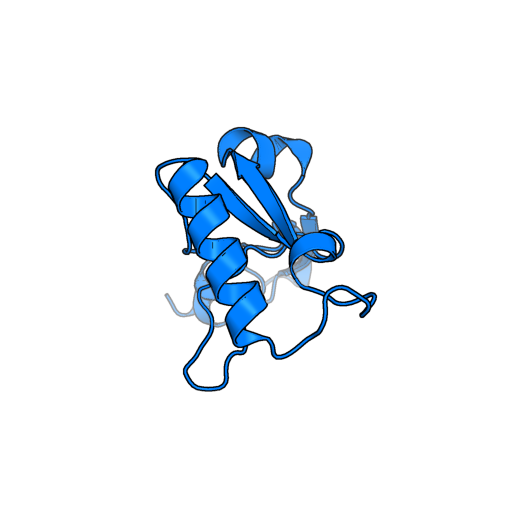4.888 0.577 5.619 1.00 94.00 92 VAL A O 1
ATOM 740 N N . ASN A 1 93 ? -2.704 0.622 6.150 1.00 94.12 93 ASN A N 1
ATOM 741 C CA . ASN A 1 93 ? -2.441 -0.777 5.807 1.00 94.12 93 ASN A CA 1
ATOM 742 C C . ASN A 1 93 ? -2.662 -1.756 6.971 1.00 94.12 93 ASN A C 1
ATOM 744 O O . ASN A 1 93 ? -2.319 -2.930 6.832 1.00 94.12 93 ASN A O 1
ATOM 748 N N . THR A 1 94 ? -3.215 -1.317 8.110 1.00 93.25 94 THR A N 1
ATOM 749 C CA . THR A 1 94 ? -3.516 -2.242 9.209 1.00 93.25 94 THR A CA 1
ATOM 750 C C . THR A 1 94 ? -4.564 -3.266 8.755 1.00 93.25 94 THR A C 1
ATOM 752 O O . THR A 1 94 ? -5.640 -2.869 8.292 1.00 93.25 94 THR A O 1
ATOM 755 N N . PRO A 1 95 ? -4.287 -4.578 8.884 1.00 92.56 95 PRO A N 1
ATOM 756 C CA . PRO A 1 95 ? -5.235 -5.614 8.496 1.00 92.56 95 PRO A CA 1
ATOM 757 C C . PRO A 1 95 ? -6.544 -5.491 9.271 1.00 92.56 95 PRO A C 1
ATOM 759 O O . PRO A 1 95 ? -6.548 -5.138 10.449 1.00 92.56 95 PRO A O 1
ATOM 762 N N . TYR A 1 96 ? -7.660 -5.840 8.629 1.00 90.19 96 TYR A N 1
ATOM 763 C CA . TYR A 1 96 ? -8.992 -5.693 9.225 1.00 90.19 96 TYR A CA 1
ATOM 764 C C . TYR A 1 96 ? -9.125 -6.424 10.569 1.00 90.19 96 TYR A C 1
ATOM 766 O O . TYR A 1 96 ? -9.663 -5.867 11.518 1.00 90.19 96 TYR A O 1
ATOM 774 N N . TYR A 1 97 ? -8.565 -7.631 10.673 1.00 89.75 97 TYR A N 1
ATOM 775 C CA . TYR A 1 97 ? -8.576 -8.443 11.893 1.00 89.75 97 TYR A CA 1
ATOM 776 C C . TYR A 1 97 ? -7.650 -7.919 13.005 1.00 89.75 97 TYR A C 1
ATOM 778 O O . TYR A 1 97 ? -7.757 -8.362 14.139 1.00 89.75 97 TYR A O 1
ATOM 786 N N . CYS A 1 98 ? -6.757 -6.967 12.715 1.00 91.56 98 CYS A N 1
ATOM 787 C CA . CYS A 1 98 ? -5.923 -6.287 13.713 1.00 91.56 98 CYS A CA 1
ATOM 788 C C . CYS A 1 98 ? -6.509 -4.937 14.155 1.00 91.56 98 CYS A C 1
ATOM 790 O O . CYS A 1 98 ? -5.867 -4.226 14.926 1.00 91.56 98 CYS A O 1
ATOM 792 N N . SER A 1 99 ? -7.696 -4.564 13.664 1.00 92.75 99 SER A N 1
ATOM 793 C CA . SER A 1 99 ? -8.291 -3.258 13.930 1.00 92.75 99 SER A CA 1
ATOM 794 C C . SER A 1 99 ? -9.404 -3.329 14.978 1.00 92.75 99 SER A C 1
ATOM 796 O O . SER A 1 99 ? -10.426 -3.957 14.713 1.00 92.75 99 SER A O 1
ATOM 798 N N . PRO A 1 100 ? -9.338 -2.567 16.087 1.00 93.12 100 PRO A N 1
ATOM 799 C CA . PRO A 1 100 ? -10.434 -2.462 17.064 1.00 93.12 100 PRO A CA 1
ATOM 800 C C . PRO A 1 100 ? -11.754 -1.902 16.506 1.00 93.12 100 PRO A C 1
ATOM 802 O O . PRO A 1 100 ? -12.767 -1.859 17.209 1.00 93.12 100 PRO A O 1
ATOM 805 N N . SER A 1 101 ? -11.742 -1.419 15.262 1.00 92.00 101 SER A N 1
ATOM 806 C CA . SER A 1 101 ? -12.932 -0.998 14.514 1.00 92.00 101 SER A CA 1
ATOM 807 C C . SER A 1 101 ? -13.699 -2.156 13.860 1.00 92.00 101 SER A C 1
ATOM 809 O O . SER A 1 101 ? -14.797 -1.945 13.355 1.00 92.00 101 SER A O 1
ATOM 811 N N . SER A 1 102 ? -13.126 -3.361 13.850 1.00 90.62 102 SER A N 1
ATOM 812 C CA . SER A 1 102 ? -13.654 -4.552 13.189 1.00 90.62 102 SER A CA 1
ATOM 813 C C . SER A 1 102 ? -14.254 -5.531 14.189 1.00 90.62 102 SER A C 1
ATOM 815 O O . SER A 1 102 ? -13.669 -5.761 15.241 1.00 90.62 102 SER A O 1
ATOM 817 N N . GLU A 1 103 ? -15.365 -6.174 13.830 1.00 91.00 103 GLU A N 1
ATOM 818 C CA . GLU A 1 103 ? -15.923 -7.302 14.586 1.00 91.00 103 GLU A CA 1
ATOM 819 C C . GLU A 1 103 ? -14.921 -8.459 14.707 1.00 91.00 103 GLU A C 1
ATOM 821 O O . GLU A 1 103 ? -14.771 -9.036 15.779 1.00 91.00 103 GLU A O 1
ATOM 826 N N . THR A 1 104 ? -14.161 -8.736 13.641 1.00 89.50 104 THR A N 1
ATOM 827 C CA . THR A 1 104 ? -13.188 -9.837 13.596 1.00 89.50 104 THR A CA 1
ATOM 828 C C . THR A 1 104 ? -12.083 -9.696 14.645 1.00 89.50 104 THR A C 1
ATOM 830 O O . THR A 1 104 ? -11.576 -10.701 15.125 1.00 89.50 104 THR A O 1
ATOM 833 N N . TYR A 1 105 ? -11.726 -8.464 15.022 1.00 91.25 105 TYR A N 1
ATOM 834 C CA . TYR A 1 105 ? -10.764 -8.201 16.097 1.00 91.25 105 TYR A CA 1
ATOM 835 C C . TYR A 1 105 ? -11.308 -8.586 17.483 1.00 91.25 105 TYR A C 1
ATOM 837 O O . TYR A 1 105 ? -10.534 -8.931 18.367 1.00 91.25 105 TYR A O 1
ATOM 845 N N . TRP A 1 106 ? -12.628 -8.519 17.682 1.00 90.00 106 TRP A N 1
ATOM 846 C CA . TRP A 1 106 ? -13.289 -8.801 18.963 1.00 90.00 106 TRP A CA 1
ATOM 847 C C . TRP A 1 106 ? -13.852 -10.218 19.068 1.00 90.00 106 TRP A C 1
ATOM 849 O O . TRP A 1 106 ? -14.209 -10.651 20.159 1.00 90.00 106 TRP A O 1
ATOM 859 N N . SER A 1 107 ? -13.949 -10.931 17.946 1.00 85.44 107 SER A N 1
ATOM 860 C CA . SER A 1 107 ? -14.347 -12.339 17.899 1.00 85.44 107 SER A CA 1
ATOM 861 C C . SER A 1 107 ? -13.169 -13.316 18.040 1.00 85.44 107 SER A C 1
ATOM 863 O O . SER A 1 107 ? -13.379 -14.521 17.906 1.00 85.44 107 SER A O 1
ATOM 865 N N . MET A 1 108 ? -11.943 -12.808 18.218 1.00 65.62 108 MET A N 1
ATOM 866 C CA . MET A 1 108 ? -10.715 -13.577 18.477 1.00 65.62 108 MET A CA 1
ATOM 867 C C . MET A 1 108 ? -10.416 -13.612 19.970 1.00 65.62 108 MET A C 1
ATOM 869 O O . MET A 1 108 ? -10.071 -14.713 20.451 1.00 65.62 108 MET A O 1
#

Radius of gyration: 15.77 Å; chains: 1; bounding box: 33×23×46 Å